Protein AF-A0A124IJ86-F1 (afdb_monomer_lite)

Secondary structure (DSSP, 8-state):
--PPP-PPPPPP---------------------------PPPPTTHHHHHHHHHHHHHHHHHHHHTT---TTHHHHHHHHHHHHH--SHHHHHHHHHHHHHHHHHHHHH-SS--HHHHHHHHHHHHHHHHHHHHHHHH--

Structure (mmCIF, N/CA/C/O backbone):
data_AF-A0A124IJ86-F1
#
_entry.id   AF-A0A124IJ86-F1
#
loop_
_atom_site.group_PDB
_atom_site.id
_atom_site.type_symbol
_atom_site.label_atom_id
_atom_site.label_alt_id
_atom_site.label_comp_id
_atom_site.label_asym_id
_atom_site.label_entity_id
_atom_site.label_seq_id
_atom_site.pdbx_PDB_ins_code
_atom_site.Cartn_x
_atom_site.Cartn_y
_atom_site.Cartn_z
_atom_site.occupancy
_atom_site.B_iso_or_equiv
_atom_site.auth_seq_id
_atom_site.auth_comp_id
_atom_site.auth_asym_id
_atom_site.auth_atom_id
_atom_site.pdbx_PDB_model_num
ATOM 1 N N . MET A 1 1 ? -14.442 18.252 -48.165 1.00 44.59 1 MET A N 1
ATOM 2 C CA . MET A 1 1 ? -15.344 18.463 -47.010 1.00 44.59 1 MET A CA 1
ATOM 3 C C . MET A 1 1 ? -14.560 19.148 -45.893 1.00 44.59 1 MET A C 1
ATOM 5 O O . MET A 1 1 ? -13.658 18.534 -45.343 1.00 44.59 1 MET A O 1
ATOM 9 N N . ARG A 1 2 ? -14.823 20.433 -45.617 1.00 52.22 2 ARG A N 1
ATOM 10 C CA . ARG A 1 2 ? -14.184 21.218 -44.542 1.00 52.22 2 ARG A CA 1
ATOM 11 C C . ARG A 1 2 ? -15.229 21.479 -43.456 1.00 52.22 2 ARG A C 1
ATOM 13 O O . ARG A 1 2 ? -16.298 21.991 -43.768 1.00 52.22 2 ARG A O 1
ATOM 20 N N . ARG A 1 3 ? -14.944 21.094 -42.209 1.00 62.62 3 ARG A N 1
ATOM 21 C CA . ARG A 1 3 ? -15.806 21.374 -41.049 1.00 62.62 3 ARG A CA 1
ATOM 22 C C . ARG A 1 3 ? -15.643 22.847 -40.635 1.00 62.62 3 ARG A C 1
ATOM 24 O O . ARG A 1 3 ? -14.496 23.279 -40.520 1.00 62.62 3 ARG A O 1
ATOM 31 N N . PRO A 1 4 ? -16.722 23.613 -40.404 1.00 54.94 4 PRO A N 1
ATOM 32 C CA . PRO A 1 4 ? -16.609 24.970 -39.883 1.00 54.94 4 PRO A CA 1
ATOM 33 C C . PRO A 1 4 ? -16.297 24.960 -38.378 1.00 54.94 4 PRO A C 1
ATOM 35 O O . PRO A 1 4 ? -16.721 24.069 -37.641 1.00 54.94 4 PRO A O 1
ATOM 38 N N . ALA A 1 5 ? -15.523 25.954 -37.941 1.00 61.12 5 ALA A N 1
ATOM 39 C CA . ALA A 1 5 ? -15.110 26.154 -36.557 1.00 61.12 5 ALA A CA 1
ATOM 40 C C . ALA A 1 5 ? -16.242 26.782 -35.725 1.00 61.12 5 ALA A C 1
ATOM 42 O O . ALA A 1 5 ? -16.812 27.799 -36.114 1.00 61.12 5 ALA A O 1
ATOM 43 N N . LEU A 1 6 ? -16.541 26.193 -34.564 1.00 62.97 6 LEU A N 1
ATOM 44 C CA . LEU A 1 6 ? -17.454 26.752 -33.564 1.00 62.97 6 LEU A CA 1
ATOM 45 C C . LEU A 1 6 ? -16.675 27.704 -32.646 1.00 62.97 6 LEU A C 1
ATOM 47 O O . LEU A 1 6 ? -15.787 27.273 -31.908 1.00 62.97 6 LEU A O 1
ATOM 51 N N . THR A 1 7 ? -17.000 28.994 -32.682 1.00 64.38 7 THR A N 1
ATOM 52 C CA . THR A 1 7 ? -16.469 30.003 -31.758 1.00 64.38 7 THR A CA 1
ATOM 53 C C . THR A 1 7 ? -17.340 30.077 -30.499 1.00 64.38 7 THR A C 1
ATOM 55 O O . THR A 1 7 ? -18.568 30.075 -30.564 1.00 64.38 7 THR A O 1
ATOM 58 N N . ARG A 1 8 ? -16.703 30.105 -29.322 1.00 64.75 8 ARG A N 1
ATOM 59 C CA . ARG A 1 8 ? -17.377 30.253 -28.019 1.00 64.75 8 ARG A CA 1
ATOM 60 C C . ARG A 1 8 ? -17.671 31.736 -27.730 1.00 64.75 8 ARG A C 1
ATOM 62 O O . ARG A 1 8 ? -16.764 32.549 -27.919 1.00 64.75 8 ARG A O 1
ATOM 69 N N . PRO A 1 9 ? -18.856 32.104 -27.210 1.00 57.62 9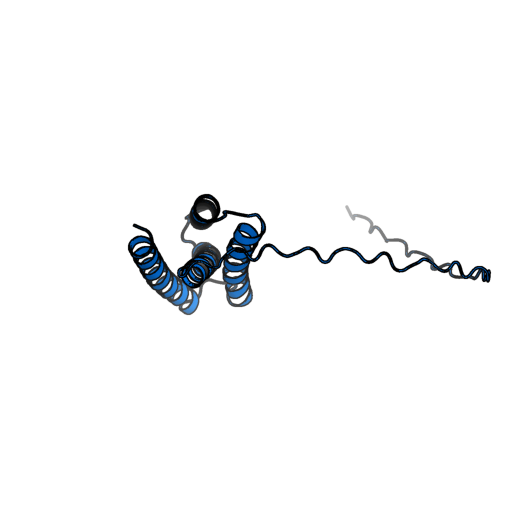 PRO A N 1
ATOM 70 C CA . PRO A 1 9 ? -19.112 33.465 -26.741 1.00 57.62 9 PRO A CA 1
ATOM 71 C C . PRO A 1 9 ? -18.495 33.719 -25.352 1.00 57.62 9 PRO A C 1
ATOM 73 O O . PRO A 1 9 ? -18.396 32.814 -24.522 1.00 57.62 9 PRO A O 1
ATOM 76 N N . LYS A 1 10 ? -18.071 34.967 -25.104 1.00 55.72 10 LYS A N 1
ATOM 77 C CA . LYS A 1 10 ? -17.565 35.462 -23.808 1.00 55.72 10 LYS A CA 1
ATOM 78 C C . LYS A 1 10 ? -18.733 35.902 -22.906 1.00 55.72 10 LYS A C 1
ATOM 80 O O . LYS A 1 10 ? -19.649 36.541 -23.423 1.00 55.72 10 LYS A O 1
ATOM 85 N N . PRO A 1 11 ? -18.701 35.657 -21.582 1.00 50.00 11 PRO A N 1
ATOM 86 C CA . PRO A 1 11 ? -19.677 36.237 -20.664 1.00 50.00 11 PRO A CA 1
ATOM 87 C C . PRO A 1 11 ? -19.349 37.711 -20.383 1.00 50.00 11 PRO A C 1
ATOM 89 O O . PRO A 1 11 ? -18.225 38.052 -20.014 1.00 50.00 11 PRO A O 1
ATOM 92 N N . ALA A 1 12 ? -20.343 38.579 -20.574 1.00 59.69 12 ALA A N 1
ATOM 93 C CA . ALA A 1 12 ? -20.269 40.001 -20.273 1.00 59.69 12 ALA A CA 1
ATOM 94 C C . ALA A 1 12 ? -20.392 40.238 -18.759 1.00 59.69 12 ALA A C 1
ATOM 96 O O . ALA A 1 12 ? -21.381 39.869 -18.124 1.00 59.69 12 ALA A O 1
ATOM 97 N N . SER A 1 13 ? -19.368 40.863 -18.186 1.00 54.66 13 SER A N 1
ATOM 98 C CA . SER A 1 13 ? -19.356 41.367 -16.817 1.00 54.66 13 SER A CA 1
ATOM 99 C C . SER A 1 13 ? -20.282 42.576 -16.706 1.00 54.66 13 SER A C 1
ATOM 101 O O . SER A 1 13 ? -20.005 43.618 -17.293 1.00 54.66 13 SER A O 1
ATOM 103 N N . THR A 1 14 ? -21.354 42.456 -15.924 1.00 50.41 14 THR A N 1
ATOM 104 C CA . THR A 1 14 ? -22.209 43.595 -15.567 1.00 50.41 14 THR A CA 1
ATOM 105 C C . THR A 1 14 ? -22.140 43.766 -14.059 1.00 50.41 14 THR A C 1
ATOM 107 O O . THR A 1 14 ? -22.805 43.062 -13.307 1.00 50.41 14 THR A O 1
ATOM 110 N N . ALA A 1 15 ? -21.265 44.661 -13.612 1.00 52.22 15 ALA A N 1
ATOM 111 C CA . ALA A 1 15 ? -21.178 45.085 -12.226 1.00 52.22 15 ALA A CA 1
ATOM 112 C C . ALA A 1 15 ? -21.570 46.561 -12.168 1.00 52.22 15 ALA A C 1
ATOM 114 O O . ALA A 1 15 ? -20.779 47.418 -12.554 1.00 52.22 15 ALA A O 1
ATOM 115 N N . LEU A 1 16 ? -22.776 46.867 -11.682 1.00 50.91 16 LEU A N 1
ATOM 116 C CA . LEU A 1 16 ? -23.077 48.207 -11.185 1.00 50.91 16 LEU A CA 1
ATOM 117 C C . LEU A 1 16 ? -24.168 48.194 -10.101 1.00 50.91 16 LEU A C 1
ATOM 119 O O . LEU A 1 16 ? -25.356 48.121 -10.380 1.00 50.91 16 LEU A O 1
ATOM 123 N N . ARG A 1 17 ? -23.670 48.265 -8.861 1.00 52.59 17 ARG A N 1
ATOM 124 C CA . ARG A 1 17 ? -24.149 49.010 -7.681 1.00 52.59 17 ARG A CA 1
ATOM 125 C C . ARG A 1 17 ? -25.647 49.001 -7.337 1.00 52.59 17 ARG A C 1
ATOM 127 O O . ARG A 1 17 ? -26.423 49.750 -7.912 1.00 52.59 17 ARG A O 1
ATOM 134 N N . LEU A 1 18 ? -25.958 48.392 -6.191 1.00 53.75 18 LEU A N 1
ATOM 135 C CA . LEU A 1 18 ? -26.870 48.993 -5.214 1.00 53.75 18 LEU A CA 1
ATOM 136 C C . LEU A 1 18 ? -26.268 48.885 -3.810 1.00 53.75 18 LEU A C 1
ATOM 138 O O . LEU A 1 18 ? -25.993 47.798 -3.311 1.00 53.75 18 LEU A O 1
ATOM 142 N N . ALA A 1 19 ? -26.049 50.046 -3.201 1.00 51.44 19 ALA A N 1
ATOM 143 C CA . ALA A 1 19 ? -25.808 50.193 -1.779 1.00 51.44 19 ALA A CA 1
ATOM 144 C C . ALA A 1 19 ? -27.165 50.336 -1.078 1.00 51.44 19 ALA A C 1
ATOM 146 O O . ALA A 1 19 ? -27.915 51.252 -1.401 1.00 51.44 19 ALA A O 1
ATOM 147 N N . CYS A 1 20 ? -27.444 49.476 -0.102 1.00 50.91 20 CYS A N 1
ATOM 148 C CA . CYS A 1 20 ? -28.434 49.727 0.941 1.00 50.91 20 CYS A CA 1
ATOM 149 C C . CYS A 1 20 ? -27.805 49.340 2.281 1.00 50.91 20 CYS A C 1
ATOM 151 O O . CYS A 1 20 ? -27.592 48.166 2.576 1.00 50.91 20 CYS A O 1
ATOM 153 N N . LEU A 1 21 ? -27.474 50.365 3.068 1.00 52.22 21 LEU A N 1
ATOM 154 C CA . LEU A 1 21 ? -27.342 50.269 4.516 1.00 52.22 21 LEU A CA 1
ATOM 155 C C . LEU A 1 21 ? -28.667 49.758 5.096 1.00 52.22 21 LEU A C 1
ATOM 157 O O . LEU A 1 21 ? -29.708 50.303 4.741 1.00 52.22 21 LEU A O 1
ATOM 161 N N . ALA A 1 22 ? -28.592 48.798 6.021 1.00 48.69 22 ALA A N 1
ATOM 162 C CA . ALA A 1 22 ? -29.317 48.755 7.299 1.00 48.69 22 ALA A CA 1
ATOM 163 C C . ALA A 1 22 ? -29.542 47.302 7.747 1.00 48.69 22 ALA A C 1
ATOM 165 O O . ALA A 1 22 ? -30.277 46.544 7.126 1.00 48.69 22 ALA A O 1
ATOM 166 N N . VAL A 1 23 ? -28.899 46.932 8.853 1.00 52.38 23 VAL A N 1
ATOM 167 C CA . VAL A 1 23 ? -29.516 46.605 10.151 1.00 52.38 23 VAL A CA 1
ATOM 168 C C . VAL A 1 23 ? -28.558 45.653 10.877 1.00 52.38 23 VAL A C 1
ATOM 170 O O . VAL A 1 23 ? -28.413 44.484 10.529 1.00 52.38 23 VAL A O 1
ATOM 173 N N . LEU A 1 24 ? -27.905 46.180 11.917 1.00 52.00 24 LEU A N 1
ATOM 174 C CA . LEU A 1 24 ? -27.342 45.383 13.002 1.00 52.00 24 LEU A CA 1
ATOM 175 C C . LEU A 1 24 ? -28.499 44.626 13.670 1.00 52.00 24 LEU A C 1
ATOM 177 O O . LEU A 1 24 ? -29.289 45.231 14.389 1.00 52.00 24 LEU A O 1
ATOM 181 N N . MET A 1 25 ? -28.585 43.315 13.456 1.00 53.19 25 MET A N 1
ATOM 182 C CA . MET A 1 25 ? -29.268 42.412 14.381 1.00 53.19 25 MET A CA 1
ATOM 183 C C . MET A 1 25 ? -28.195 41.599 15.094 1.00 53.19 25 MET A C 1
ATOM 185 O O . MET A 1 25 ? -27.519 40.763 14.497 1.00 53.19 25 MET A O 1
ATOM 189 N N . ALA A 1 26 ? -28.016 41.908 16.376 1.00 58.25 26 ALA A N 1
ATOM 190 C CA . ALA A 1 26 ? -27.184 41.162 17.299 1.00 58.25 26 ALA A CA 1
ATOM 191 C C . ALA A 1 26 ? -27.727 39.730 17.425 1.00 58.25 26 ALA A C 1
ATOM 193 O O . ALA A 1 26 ? -28.710 39.483 18.122 1.00 58.25 26 ALA A O 1
ATOM 194 N N . ALA A 1 27 ? -27.096 38.790 16.727 1.00 61.53 27 ALA A N 1
ATOM 195 C CA . ALA A 1 27 ? -27.304 37.370 16.958 1.00 61.53 27 ALA A CA 1
ATOM 196 C C . ALA A 1 27 ? -26.458 36.953 18.175 1.00 61.53 27 ALA A C 1
ATOM 198 O O . ALA A 1 27 ? -25.249 37.210 18.178 1.00 61.53 27 ALA A O 1
ATOM 199 N N . PRO A 1 28 ? -27.040 36.329 19.216 1.00 59.75 28 PRO A N 1
ATOM 200 C CA . PRO A 1 28 ? -26.243 35.740 20.282 1.00 59.75 28 PRO A CA 1
ATOM 201 C C . PRO A 1 28 ? -25.342 34.648 19.683 1.00 59.75 28 PRO A C 1
ATOM 203 O O . PRO A 1 28 ? -25.790 33.913 18.795 1.00 59.75 28 PRO A O 1
ATOM 206 N N . PRO A 1 29 ? -24.080 34.512 20.131 1.00 59.44 29 PRO A N 1
ATOM 207 C CA . PRO A 1 29 ? -23.239 33.413 19.693 1.00 59.44 29 PRO A CA 1
ATOM 208 C C . PRO A 1 29 ? -23.883 32.112 20.176 1.00 59.44 29 PRO A C 1
ATOM 210 O O . PRO A 1 29 ? -23.882 31.803 21.366 1.00 59.44 29 PRO A O 1
ATOM 213 N N . ALA A 1 30 ? -24.467 31.357 19.246 1.00 62.50 30 ALA A N 1
ATOM 214 C CA . ALA A 1 30 ? -24.843 29.978 19.488 1.00 62.50 30 ALA A CA 1
ATOM 215 C C . ALA A 1 30 ? -23.550 29.213 19.785 1.00 62.50 30 ALA A C 1
ATOM 217 O O . ALA A 1 30 ? -22.763 28.908 18.888 1.00 62.50 30 ALA A O 1
ATOM 218 N N . VAL A 1 31 ? -23.302 28.974 21.071 1.00 63.59 31 VAL A N 1
ATOM 219 C CA . VAL A 1 31 ? -22.208 28.137 21.548 1.00 63.59 31 VAL A CA 1
ATOM 220 C C . VAL A 1 31 ? -22.553 26.716 21.116 1.00 63.59 31 VAL A C 1
ATOM 222 O O . VAL A 1 31 ? -23.319 26.018 21.776 1.00 63.59 31 VAL A O 1
ATOM 225 N N . LEU A 1 32 ? -22.071 26.310 19.940 1.00 67.56 32 LEU A N 1
ATOM 226 C CA . LEU A 1 32 ? -22.157 24.921 19.513 1.00 67.56 32 LEU A CA 1
ATOM 227 C C . LEU A 1 32 ? -21.395 24.090 20.554 1.00 67.56 32 LEU A C 1
ATOM 229 O O . LEU A 1 32 ? -20.231 24.406 20.822 1.00 67.56 32 LEU A O 1
ATOM 233 N N . PRO A 1 33 ? -22.004 23.053 21.157 1.00 55.56 33 PRO A N 1
ATOM 234 C CA . PRO A 1 33 ? -21.251 22.146 22.001 1.00 55.56 33 PRO A CA 1
ATOM 235 C C . PRO A 1 33 ? -20.146 21.552 21.131 1.00 55.56 33 PRO A C 1
ATOM 237 O O . PRO A 1 33 ? -20.414 20.978 20.072 1.00 55.56 33 PRO A O 1
ATOM 240 N N . ALA A 1 34 ? -18.896 21.758 21.550 1.00 60.06 34 ALA A N 1
ATOM 241 C CA . ALA A 1 34 ? -17.747 21.117 20.942 1.00 60.06 34 ALA A CA 1
ATOM 242 C C . ALA A 1 34 ? -18.062 19.624 20.869 1.00 60.06 34 ALA A C 1
ATOM 244 O O . ALA A 1 34 ? -18.281 18.991 21.902 1.00 60.06 34 ALA A O 1
ATOM 245 N N . ALA A 1 35 ? -18.157 19.086 19.650 1.00 60.56 35 ALA A N 1
ATOM 246 C CA . ALA A 1 35 ? -18.279 17.658 19.450 1.00 60.56 35 ALA A CA 1
ATOM 247 C C . ALA A 1 35 ? -17.107 17.026 20.197 1.00 60.56 35 ALA A C 1
ATOM 249 O O . ALA A 1 35 ? -15.951 17.181 19.798 1.00 60.56 35 ALA A O 1
ATOM 250 N N . THR A 1 36 ? -17.401 16.375 21.319 1.00 52.09 36 THR A N 1
ATOM 251 C CA . THR A 1 36 ? -16.463 15.503 22.001 1.00 52.09 36 THR A CA 1
ATOM 252 C C . THR A 1 36 ? -16.118 14.435 20.983 1.00 52.09 36 THR A C 1
ATOM 254 O O . THR A 1 36 ? -16.875 13.496 20.746 1.00 52.09 36 THR A O 1
ATOM 257 N N . ALA A 1 37 ? -14.998 14.635 20.287 1.00 59.31 37 ALA A N 1
ATOM 258 C CA . ALA A 1 37 ? -14.396 13.601 19.483 1.00 59.31 37 ALA A CA 1
ATOM 259 C C . ALA A 1 37 ? -14.181 12.440 20.448 1.00 59.31 37 ALA A C 1
ATOM 261 O O . ALA A 1 37 ? -13.310 12.509 21.313 1.00 59.31 37 ALA A O 1
ATOM 262 N N . LEU A 1 38 ? -15.036 11.420 20.354 1.00 57.56 38 LEU A N 1
ATOM 263 C CA . LEU A 1 38 ? -14.815 10.125 20.974 1.00 57.56 38 LEU A CA 1
ATOM 264 C C . LEU A 1 38 ? -13.459 9.667 20.454 1.00 57.56 38 LEU A C 1
ATOM 266 O O . LEU A 1 38 ? -13.345 9.166 19.332 1.00 57.56 38 LEU A O 1
ATOM 270 N N . ALA A 1 39 ? -12.417 9.949 21.234 1.00 57.59 39 ALA A N 1
ATOM 271 C CA . ALA A 1 39 ? -11.072 9.509 20.969 1.00 57.59 39 ALA A CA 1
ATOM 272 C C . ALA A 1 39 ? -11.148 7.989 20.986 1.00 57.59 39 ALA A C 1
ATOM 274 O O . ALA A 1 39 ? -11.221 7.362 22.040 1.00 57.59 39 ALA A O 1
ATOM 275 N N . GLN A 1 40 ? -11.247 7.392 19.800 1.00 62.72 40 GLN A N 1
ATOM 276 C CA . GLN A 1 40 ? -11.143 5.953 19.689 1.00 62.72 40 GLN A CA 1
ATOM 277 C C . GLN A 1 40 ? -9.786 5.581 20.255 1.00 62.72 40 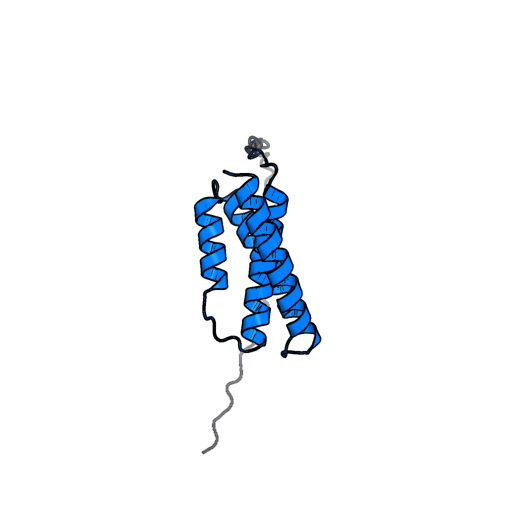GLN A C 1
ATOM 279 O O . GLN A 1 40 ? -8.776 6.063 19.734 1.00 62.72 40 GLN A O 1
ATOM 284 N N . ALA A 1 41 ? -9.786 4.757 21.302 1.00 67.12 41 ALA A N 1
ATOM 285 C CA . ALA A 1 41 ? -8.567 4.223 21.875 1.00 67.12 41 ALA A CA 1
ATOM 286 C C . ALA A 1 41 ? -7.704 3.661 20.738 1.00 67.12 41 ALA A C 1
ATOM 288 O O . ALA A 1 41 ? -8.147 2.807 19.964 1.00 67.12 41 ALA A O 1
ATOM 289 N N . THR A 1 42 ? -6.510 4.226 20.584 1.00 81.00 42 THR A N 1
ATOM 290 C CA . THR A 1 42 ? -5.517 3.747 19.628 1.00 81.00 42 THR A CA 1
ATOM 291 C C . THR A 1 42 ? -5.028 2.394 20.111 1.00 81.00 42 THR A C 1
ATOM 293 O O . THR A 1 42 ? -4.594 2.279 21.259 1.00 81.00 42 THR A O 1
ATOM 296 N N . LYS A 1 43 ? -5.105 1.371 19.261 1.00 88.25 43 LYS A N 1
ATOM 297 C CA . LYS A 1 43 ? -4.541 0.057 19.586 1.00 88.25 43 LYS A CA 1
ATOM 298 C C . LYS A 1 43 ? -3.022 0.107 19.411 1.00 88.25 43 LYS A C 1
ATOM 300 O O . LYS A 1 43 ? -2.524 0.873 18.586 1.00 88.25 43 LYS A O 1
ATOM 305 N N . ALA A 1 44 ? -2.291 -0.728 20.152 1.00 89.31 44 ALA A N 1
ATOM 306 C CA . ALA A 1 44 ? -0.826 -0.783 20.079 1.00 89.31 44 ALA A CA 1
ATOM 307 C C . ALA A 1 44 ? -0.314 -1.051 18.648 1.00 89.31 44 ALA A C 1
ATOM 309 O O . ALA A 1 44 ? 0.685 -0.474 18.229 1.00 89.31 44 ALA A O 1
ATOM 310 N N . TYR A 1 45 ? -1.064 -1.843 17.878 1.00 92.81 45 TYR A N 1
ATOM 311 C CA . TYR A 1 45 ? -0.736 -2.227 16.507 1.00 92.81 45 TYR A CA 1
ATOM 312 C C . TYR A 1 45 ? -1.216 -1.240 15.423 1.00 92.81 45 TYR A C 1
ATOM 314 O O . TYR A 1 45 ? -1.045 -1.485 14.227 1.00 92.81 45 TYR A O 1
ATOM 322 N N . ASP A 1 46 ? -1.830 -0.109 15.793 1.00 93.94 46 ASP A N 1
ATOM 323 C CA . ASP A 1 46 ? -2.416 0.822 14.815 1.00 93.94 46 ASP A CA 1
ATOM 324 C C . ASP A 1 46 ? -1.377 1.412 13.857 1.00 93.94 46 ASP A C 1
ATOM 326 O O . ASP A 1 46 ? -1.670 1.621 12.679 1.00 93.94 46 ASP A O 1
ATOM 330 N N . SER A 1 47 ? -0.159 1.671 14.338 1.00 95.56 47 SER A N 1
ATOM 331 C CA . SER A 1 47 ? 0.935 2.191 13.511 1.00 95.56 47 SER A CA 1
ATOM 332 C C . SER A 1 47 ? 1.340 1.196 12.421 1.00 95.56 47 SER A C 1
ATOM 334 O O . SER A 1 47 ? 1.487 1.579 11.260 1.00 95.56 47 SER A O 1
ATOM 336 N N . GLN A 1 48 ? 1.445 -0.084 12.775 1.00 97.19 48 GLN A N 1
ATOM 337 C CA . GLN A 1 48 ? 1.737 -1.179 11.853 1.00 97.19 48 GLN A CA 1
ATOM 338 C C . GLN A 1 48 ? 0.615 -1.357 10.834 1.00 97.19 48 GLN A C 1
ATOM 340 O O . GLN A 1 48 ? 0.880 -1.478 9.642 1.00 97.19 48 GLN A O 1
ATOM 345 N N . LEU A 1 49 ? -0.643 -1.290 11.272 1.00 96.94 49 LEU A N 1
ATOM 346 C CA . LEU A 1 49 ? -1.791 -1.420 10.380 1.00 96.94 49 LEU A CA 1
ATOM 347 C C . LEU A 1 49 ? -1.873 -0.273 9.361 1.00 96.94 49 LEU A C 1
ATOM 349 O O . LEU A 1 49 ? -2.177 -0.495 8.185 1.00 96.94 49 LEU A O 1
ATOM 353 N N . LEU A 1 50 ? -1.577 0.956 9.793 1.00 98.12 50 LEU A N 1
ATOM 354 C CA . LEU A 1 50 ? -1.461 2.098 8.890 1.00 98.12 50 LEU A CA 1
ATOM 355 C C . LEU A 1 50 ? -0.293 1.893 7.923 1.00 98.12 50 LEU A C 1
ATOM 357 O O . LEU A 1 50 ? -0.486 2.016 6.720 1.00 98.12 50 LEU A O 1
ATOM 361 N N . ARG A 1 51 ? 0.886 1.489 8.402 1.00 98.44 51 ARG A N 1
ATOM 362 C CA . ARG A 1 51 ? 2.029 1.232 7.519 1.00 98.44 51 ARG A CA 1
ATOM 363 C C . ARG A 1 51 ? 1.732 0.148 6.479 1.00 98.44 51 ARG A C 1
ATOM 365 O O . ARG A 1 51 ? 2.014 0.345 5.300 1.00 98.44 51 ARG A O 1
ATOM 372 N N . LEU A 1 52 ? 1.096 -0.950 6.881 1.00 98.62 52 LEU A N 1
ATOM 373 C CA . LEU A 1 52 ? 0.657 -2.001 5.963 1.00 98.62 52 LEU A CA 1
ATOM 374 C C . LEU A 1 52 ? -0.324 -1.458 4.917 1.00 98.62 52 LEU A C 1
ATOM 376 O O . LEU A 1 52 ? -0.191 -1.754 3.733 1.00 98.62 52 LEU A O 1
ATOM 380 N N . SER A 1 53 ? -1.275 -0.620 5.336 1.00 98.75 53 SER A N 1
ATOM 381 C CA . SER A 1 53 ? -2.234 0.018 4.427 1.00 98.75 53 SER A CA 1
ATOM 382 C C . SER A 1 53 ? -1.531 0.875 3.369 1.00 98.75 53 SER A C 1
ATOM 384 O O . SER A 1 53 ? -1.853 0.773 2.186 1.00 98.75 53 SER A O 1
ATOM 386 N N . GLU A 1 54 ? -0.544 1.681 3.772 1.00 98.94 54 GLU A N 1
ATOM 387 C CA . GLU A 1 54 ? 0.299 2.469 2.865 1.00 98.94 54 GLU A CA 1
ATOM 388 C C . GLU A 1 54 ? 1.043 1.581 1.859 1.00 98.94 54 GLU A C 1
ATOM 390 O O . GLU A 1 54 ? 1.005 1.842 0.653 1.00 98.94 54 GLU A O 1
ATOM 395 N N . ILE A 1 55 ? 1.672 0.506 2.345 1.00 98.88 55 ILE A N 1
ATOM 396 C CA . ILE A 1 55 ? 2.407 -0.463 1.526 1.00 98.88 55 ILE A CA 1
ATOM 397 C C . ILE A 1 55 ? 1.493 -1.083 0.471 1.00 98.88 55 ILE A C 1
ATOM 399 O O . ILE A 1 55 ? 1.860 -1.110 -0.702 1.00 98.88 55 ILE A O 1
ATOM 403 N N . LEU A 1 56 ? 0.284 -1.515 0.841 1.00 98.81 56 LEU A N 1
ATOM 404 C CA . LEU A 1 56 ? -0.677 -2.072 -0.116 1.00 98.81 56 LEU A CA 1
ATOM 405 C C . LEU A 1 56 ? -1.030 -1.072 -1.224 1.00 98.81 56 LEU A C 1
ATOM 407 O O . LEU A 1 56 ? -1.157 -1.460 -2.384 1.00 98.81 56 LEU A O 1
ATOM 411 N N . GLY A 1 57 ? -1.147 0.216 -0.895 1.00 98.75 57 GLY A N 1
ATOM 412 C CA . GLY A 1 57 ? -1.382 1.273 -1.879 1.00 98.75 57 GLY A CA 1
ATOM 413 C C . GLY A 1 57 ? -0.209 1.474 -2.836 1.00 98.75 57 GLY A C 1
ATOM 414 O O . GLY A 1 57 ? -0.408 1.577 -4.049 1.00 98.75 57 GLY A O 1
ATOM 415 N N . ALA A 1 58 ? 1.013 1.496 -2.301 1.00 98.81 58 ALA A N 1
ATOM 416 C CA . ALA A 1 58 ? 2.233 1.611 -3.095 1.00 98.81 58 ALA A CA 1
ATOM 417 C C . ALA A 1 58 ? 2.423 0.402 -4.025 1.00 98.81 58 ALA A C 1
ATOM 419 O O . ALA A 1 58 ? 2.678 0.568 -5.219 1.00 98.81 58 ALA A O 1
ATOM 420 N N . VAL A 1 59 ? 2.237 -0.811 -3.497 1.00 98.62 59 VAL A N 1
ATOM 421 C CA . VAL A 1 59 ? 2.327 -2.068 -4.249 1.00 98.62 59 VAL A CA 1
ATOM 422 C C . VAL A 1 59 ? 1.256 -2.131 -5.332 1.00 98.62 59 VAL A C 1
ATOM 424 O O . VAL A 1 59 ? 1.588 -2.476 -6.465 1.00 98.62 59 VAL A O 1
ATOM 427 N N . HIS A 1 60 ? 0.013 -1.739 -5.026 1.00 98.69 60 HIS A N 1
ATOM 428 C CA . HIS A 1 60 ? -1.064 -1.694 -6.014 1.00 98.69 60 HIS A CA 1
ATOM 429 C C . HIS A 1 60 ? -0.659 -0.876 -7.243 1.00 98.69 60 HIS A C 1
ATOM 431 O O . HIS A 1 60 ? -0.764 -1.367 -8.364 1.00 98.69 60 HIS A O 1
ATOM 437 N N . TYR A 1 61 ? -0.134 0.334 -7.027 1.00 98.69 61 TYR A N 1
ATOM 438 C CA . TYR A 1 61 ? 0.312 1.191 -8.120 1.00 98.69 61 TYR A CA 1
ATOM 439 C C . TYR A 1 61 ? 1.515 0.608 -8.873 1.00 98.69 61 TYR A C 1
ATOM 441 O O . TYR A 1 61 ? 1.510 0.512 -10.099 1.00 98.69 61 TYR A O 1
ATOM 449 N N . LEU A 1 62 ? 2.571 0.234 -8.145 1.00 98.69 62 LEU A N 1
ATOM 450 C CA . LEU A 1 62 ? 3.840 -0.165 -8.750 1.00 98.69 62 LEU A CA 1
ATOM 451 C C . LEU A 1 62 ? 3.740 -1.482 -9.525 1.00 98.69 62 LEU A C 1
ATOM 453 O O . LEU A 1 62 ? 4.349 -1.612 -10.586 1.00 98.69 62 LEU A O 1
ATOM 457 N N . ARG A 1 63 ? 2.983 -2.460 -9.017 1.00 98.31 63 ARG A N 1
ATOM 458 C CA . ARG A 1 63 ? 2.8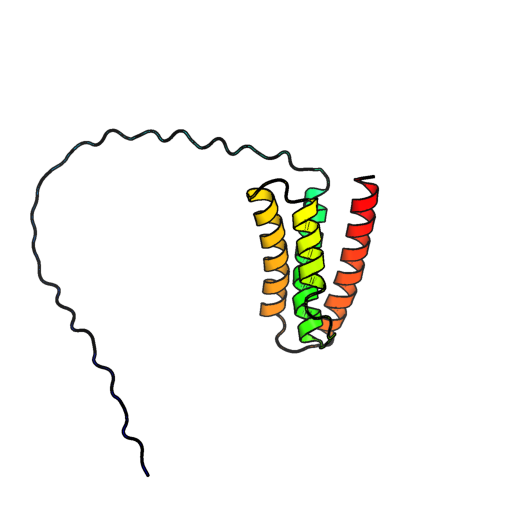15 -3.755 -9.690 1.00 98.31 63 ARG A CA 1
ATOM 459 C C . ARG A 1 63 ? 1.962 -3.636 -10.945 1.00 98.31 63 ARG A C 1
ATOM 461 O O . ARG A 1 63 ? 2.289 -4.272 -11.944 1.00 98.31 63 ARG A O 1
ATOM 468 N N . GLU A 1 64 ? 0.947 -2.773 -10.935 1.00 97.88 64 GLU A N 1
ATOM 469 C CA . GLU A 1 64 ? 0.200 -2.423 -12.146 1.00 97.88 64 GLU A CA 1
ATOM 470 C C . GLU A 1 64 ? 1.112 -1.734 -13.171 1.00 97.88 64 GLU A C 1
ATOM 472 O O . GLU A 1 64 ? 1.196 -2.180 -14.314 1.00 97.88 64 GLU A O 1
ATOM 477 N N . LEU A 1 65 ? 1.884 -0.726 -12.744 1.00 98.38 65 LEU A N 1
ATOM 478 C CA . LEU A 1 65 ? 2.841 -0.021 -13.602 1.00 98.38 65 LEU A CA 1
ATOM 479 C C . LEU A 1 65 ? 3.883 -0.962 -14.232 1.00 98.38 65 LEU A C 1
ATOM 481 O O . LEU A 1 65 ? 4.315 -0.745 -15.364 1.00 98.38 65 LEU A O 1
ATOM 485 N N . CYS A 1 66 ? 4.298 -1.995 -13.498 1.00 98.25 66 CYS A N 1
ATOM 486 C CA . CYS A 1 66 ? 5.262 -2.996 -13.944 1.00 98.25 66 CYS A CA 1
ATOM 487 C C . CYS A 1 66 ? 4.641 -4.224 -14.627 1.00 98.25 66 CYS A C 1
ATOM 489 O O . CYS A 1 66 ? 5.376 -5.157 -14.949 1.00 98.25 66 CYS A O 1
ATOM 491 N N . GLY A 1 67 ? 3.331 -4.222 -14.893 1.00 97.38 67 GLY A N 1
ATOM 492 C CA . GLY A 1 67 ? 2.672 -5.240 -15.713 1.00 97.38 67 GLY A CA 1
ATOM 493 C C . GLY A 1 67 ? 2.451 -6.587 -15.022 1.00 97.38 67 GLY A C 1
ATOM 494 O O . GLY A 1 67 ? 2.430 -7.610 -15.698 1.00 97.38 67 GLY 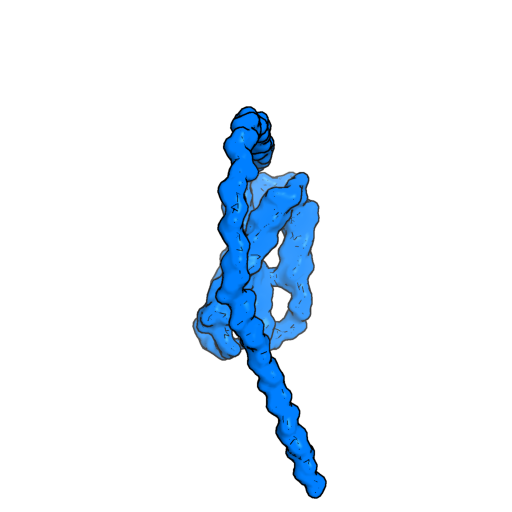A O 1
ATOM 495 N N . ALA A 1 68 ? 2.281 -6.614 -13.696 1.00 97.12 68 ALA A N 1
ATOM 496 C CA . ALA A 1 68 ? 2.097 -7.860 -12.944 1.00 97.12 68 ALA A CA 1
ATOM 497 C C . ALA A 1 68 ? 0.780 -8.604 -13.256 1.00 97.12 68 ALA A C 1
ATOM 499 O O . ALA A 1 68 ? 0.693 -9.802 -13.009 1.00 97.12 68 ALA A O 1
ATOM 500 N N . GLY A 1 69 ? -0.242 -7.921 -13.788 1.00 95.56 69 GLY A N 1
ATOM 501 C CA . GLY A 1 69 ? -1.484 -8.567 -14.242 1.00 95.56 69 GLY A CA 1
ATOM 502 C C . GLY A 1 69 ? -2.415 -9.070 -13.129 1.00 95.56 69 GLY A C 1
ATOM 503 O O . GLY A 1 69 ? -3.180 -10.000 -13.346 1.00 95.56 69 GLY A O 1
ATOM 504 N N . GLU A 1 70 ? -2.378 -8.462 -11.942 1.00 96.44 70 GLU A N 1
ATOM 505 C CA . GLU A 1 70 ? -3.083 -8.961 -10.741 1.00 96.44 70 GLU A CA 1
ATOM 506 C C . GLU A 1 70 ? -4.473 -8.344 -10.512 1.00 96.44 70 GLU A C 1
ATOM 508 O O . GLU A 1 70 ? -5.128 -8.613 -9.503 1.00 96.44 70 GLU A O 1
ATOM 513 N N . GLY A 1 71 ? -4.926 -7.473 -11.417 1.00 95.19 71 GLY A N 1
ATOM 514 C CA . GLY A 1 71 ? -6.228 -6.816 -11.320 1.00 95.19 71 GLY A CA 1
ATOM 515 C C . GLY A 1 71 ? -6.422 -6.062 -9.998 1.00 95.19 71 GLY A C 1
ATOM 516 O O . GLY A 1 71 ? -5.669 -5.144 -9.674 1.00 95.19 71 GLY A O 1
ATOM 517 N N . GLN A 1 72 ? -7.460 -6.434 -9.244 1.00 95.75 72 GLN A N 1
ATOM 518 C CA . GLN A 1 72 ? -7.872 -5.752 -8.009 1.00 95.75 72 GLN A CA 1
ATOM 519 C C . GLN A 1 72 ? -7.332 -6.389 -6.723 1.00 95.75 72 GLN A C 1
ATOM 521 O O . GLN A 1 72 ? -7.701 -5.931 -5.642 1.00 95.75 72 GLN A O 1
ATOM 526 N N . LEU A 1 73 ? -6.419 -7.365 -6.817 1.00 97.62 73 LEU A N 1
ATOM 527 C CA . LEU A 1 73 ? -5.879 -8.113 -5.674 1.00 97.62 73 LEU A CA 1
ATOM 528 C C . LEU A 1 73 ? -5.555 -7.212 -4.471 1.00 97.62 73 LEU A C 1
ATOM 530 O O . LEU A 1 73 ? -6.079 -7.394 -3.376 1.00 97.62 73 LEU A O 1
ATOM 534 N N . TRP A 1 74 ? -4.737 -6.181 -4.678 1.00 97.81 74 TRP A N 1
ATOM 535 C CA . TRP A 1 74 ? -4.287 -5.297 -3.599 1.00 97.81 74 TRP A CA 1
ATOM 536 C C . TRP A 1 74 ? -5.409 -4.429 -3.010 1.00 97.81 74 TRP A C 1
ATOM 538 O O . TRP A 1 74 ? -5.403 -4.138 -1.812 1.00 97.81 74 TRP A O 1
ATOM 548 N N . ARG A 1 75 ? -6.412 -4.051 -3.816 1.00 97.25 75 ARG A N 1
ATOM 549 C CA . ARG A 1 75 ? -7.607 -3.351 -3.314 1.00 97.25 75 ARG A CA 1
ATOM 550 C C . ARG A 1 75 ? -8.504 -4.276 -2.508 1.00 97.25 75 ARG A C 1
ATOM 552 O O . ARG A 1 75 ? -9.101 -3.835 -1.526 1.00 97.25 75 ARG A O 1
ATOM 559 N N . GLU A 1 76 ? -8.604 -5.538 -2.900 1.00 98.44 76 GLU A N 1
ATOM 560 C CA . GLU A 1 76 ? -9.364 -6.552 -2.172 1.00 98.44 76 GLU A CA 1
ATOM 561 C C . GLU A 1 76 ? -8.715 -6.861 -0.821 1.00 98.44 76 GLU A C 1
ATOM 563 O O . GLU A 1 76 ? -9.422 -6.887 0.190 1.00 98.44 76 GLU A O 1
ATOM 568 N N . GLN A 1 77 ? -7.380 -6.967 -0.769 1.00 98.00 77 GLN A N 1
ATOM 569 C CA . GLN A 1 77 ? -6.632 -7.084 0.489 1.00 98.00 77 GLN A CA 1
ATOM 570 C C . GLN A 1 77 ? -6.887 -5.882 1.405 1.00 98.00 77 GLN A C 1
ATOM 572 O O . GLN A 1 77 ? -7.280 -6.048 2.562 1.00 98.00 77 GLN A O 1
ATOM 577 N N . MET A 1 78 ? -6.779 -4.659 0.874 1.00 98.44 78 MET A N 1
ATOM 578 C CA . MET A 1 78 ? -7.090 -3.449 1.639 1.00 98.44 78 MET A CA 1
ATOM 579 C C . MET A 1 78 ? -8.549 -3.432 2.124 1.00 98.44 78 MET A C 1
ATOM 581 O O . MET A 1 78 ? -8.836 -3.053 3.259 1.00 98.44 78 MET A O 1
ATOM 585 N N . SER A 1 79 ? -9.486 -3.879 1.288 1.00 98.31 79 SER A N 1
ATOM 586 C CA . SER A 1 79 ? -10.900 -3.985 1.659 1.00 98.31 79 SER A CA 1
ATOM 587 C C . SER A 1 79 ? -11.119 -5.006 2.778 1.00 98.31 79 SER A C 1
ATOM 589 O O . SER A 1 79 ? -11.960 -4.778 3.646 1.00 98.31 79 SER A O 1
ATOM 591 N N . SER A 1 80 ? -10.352 -6.100 2.798 1.00 97.75 80 SER A N 1
ATOM 592 C CA . SER A 1 80 ? -10.352 -7.075 3.893 1.00 97.75 80 SER A CA 1
ATOM 593 C C . SER A 1 80 ? -9.891 -6.445 5.206 1.00 97.75 80 SER A C 1
ATOM 595 O O . SER A 1 80 ? -10.600 -6.536 6.208 1.00 97.75 80 SER A O 1
ATOM 597 N N . ILE A 1 81 ? -8.785 -5.693 5.175 1.00 96.88 81 ILE A N 1
ATOM 598 C CA . ILE A 1 81 ? -8.290 -4.939 6.336 1.00 96.88 81 ILE A CA 1
ATOM 599 C C . ILE A 1 81 ? -9.348 -3.954 6.843 1.00 96.88 81 ILE A C 1
ATOM 601 O O . ILE A 1 81 ? -9.634 -3.911 8.035 1.00 96.88 81 ILE A O 1
ATOM 605 N N . ILE A 1 82 ? -9.981 -3.180 5.957 1.00 97.81 82 ILE A N 1
ATOM 606 C CA . ILE A 1 82 ? -11.020 -2.214 6.347 1.00 97.81 82 ILE A CA 1
ATOM 607 C C . ILE A 1 82 ? -12.224 -2.914 6.987 1.00 97.81 82 ILE A C 1
ATOM 609 O O . ILE A 1 82 ? -12.792 -2.374 7.935 1.00 97.81 82 ILE A O 1
ATOM 613 N N . ARG A 1 83 ? -12.628 -4.092 6.497 1.00 97.19 83 ARG A N 1
ATOM 614 C CA . ARG A 1 83 ? -13.724 -4.863 7.105 1.00 97.19 83 ARG A CA 1
ATOM 615 C C . ARG A 1 83 ? -13.352 -5.397 8.486 1.00 97.19 83 ARG A C 1
ATOM 617 O O . ARG A 1 83 ? -14.172 -5.296 9.390 1.00 97.19 83 ARG A O 1
ATOM 624 N N . ALA A 1 84 ? -12.142 -5.929 8.642 1.00 95.00 84 ALA A N 1
ATOM 625 C CA . ALA A 1 84 ? -11.683 -6.512 9.901 1.00 95.00 84 ALA A CA 1
ATOM 626 C C . ALA A 1 84 ? -11.410 -5.446 10.976 1.00 95.00 84 ALA A C 1
ATOM 628 O O . ALA A 1 84 ? -11.799 -5.593 12.129 1.00 95.00 84 ALA A O 1
ATOM 629 N N . GLU A 1 85 ? -10.778 -4.337 10.592 1.00 94.31 85 GLU A N 1
ATOM 630 C CA . GLU A 1 85 ? -10.232 -3.359 11.537 1.00 94.31 85 GLU A CA 1
ATOM 631 C C . GLU A 1 85 ? -10.970 -2.021 11.552 1.00 94.31 85 GLU A C 1
ATOM 633 O O . GLU A 1 85 ? -10.753 -1.192 12.436 1.00 94.31 85 GLU A O 1
ATOM 638 N N . GLY A 1 86 ? -11.856 -1.768 10.593 1.00 92.81 86 GLY A N 1
ATOM 639 C CA . GLY A 1 86 ? -12.569 -0.506 10.419 1.00 92.81 86 GLY A CA 1
ATOM 640 C C . GLY A 1 86 ? -13.735 -0.282 11.382 1.00 92.81 86 GLY A C 1
ATOM 641 O O . GLY A 1 86 ? -14.839 0.036 10.931 1.00 92.81 86 GLY A O 1
ATOM 642 N N . SER A 1 87 ? -13.490 -0.384 12.692 1.00 92.50 87 SER A N 1
ATOM 643 C CA . SER A 1 87 ? -14.513 -0.320 13.753 1.00 92.50 87 SER A CA 1
ATOM 644 C C . SER A 1 87 ? -15.353 0.966 13.778 1.00 92.50 87 SER A C 1
ATOM 646 O O . SER A 1 87 ? -16.450 0.981 14.327 1.00 92.50 87 SER A O 1
ATOM 648 N N . SER A 1 88 ? -14.886 2.052 13.158 1.00 93.81 88 SER A N 1
ATOM 649 C CA . SER A 1 88 ? -15.667 3.279 12.956 1.00 93.81 88 SER A CA 1
ATOM 650 C C . SER A 1 88 ? -15.396 3.911 11.598 1.00 93.81 88 SER A C 1
ATOM 652 O O . SER A 1 88 ? -14.402 3.606 10.937 1.00 93.81 88 SER A O 1
ATOM 654 N N . ALA A 1 89 ? -16.237 4.876 11.218 1.00 95.12 89 ALA A N 1
ATOM 655 C CA . ALA A 1 89 ? -16.018 5.694 10.029 1.00 95.12 89 ALA A CA 1
ATOM 656 C C . ALA A 1 89 ? -14.654 6.403 10.047 1.00 95.12 89 ALA A C 1
ATOM 658 O O . ALA A 1 89 ? -13.949 6.394 9.041 1.00 95.12 89 ALA A O 1
ATOM 659 N N . LEU A 1 90 ? -14.244 6.947 11.198 1.00 94.25 90 LEU A N 1
ATOM 660 C CA . LEU A 1 90 ? -12.954 7.620 11.341 1.00 94.25 90 LEU A CA 1
ATOM 661 C C . LEU A 1 90 ? -11.779 6.646 11.178 1.00 94.25 90 LEU A C 1
ATOM 663 O O . LEU A 1 90 ? -10.781 6.977 10.539 1.00 94.25 90 LEU A O 1
ATOM 667 N N . ARG A 1 91 ? -11.879 5.432 11.731 1.00 95.19 91 ARG A N 1
ATOM 668 C CA . ARG A 1 91 ? -10.838 4.404 11.586 1.00 95.19 91 ARG A CA 1
ATOM 669 C C . ARG A 1 91 ? -10.734 3.916 10.141 1.00 95.19 91 ARG A C 1
ATOM 671 O O . ARG A 1 91 ? -9.633 3.891 9.600 1.00 95.19 91 ARG A O 1
ATOM 678 N N . ARG A 1 92 ? -11.870 3.656 9.480 1.00 97.44 92 ARG A N 1
ATOM 679 C CA . ARG A 1 92 ? -11.919 3.341 8.040 1.00 97.44 92 ARG A CA 1
ATOM 680 C C . ARG A 1 92 ? -11.282 4.446 7.201 1.00 97.44 92 ARG A C 1
ATOM 682 O O . ARG A 1 92 ? -10.442 4.160 6.357 1.00 97.44 92 ARG A O 1
ATOM 689 N N . ALA A 1 93 ? -11.619 5.707 7.471 1.00 97.50 93 ALA A N 1
ATOM 690 C CA . ALA A 1 93 ? -11.059 6.848 6.751 1.00 97.50 93 ALA A CA 1
ATOM 691 C C . ALA A 1 93 ? -9.533 6.953 6.907 1.00 97.50 93 ALA A C 1
ATOM 693 O O . ALA A 1 93 ? -8.846 7.243 5.930 1.00 97.50 93 ALA A O 1
ATOM 694 N N . ARG A 1 94 ? -8.989 6.684 8.102 1.00 97.38 94 ARG A N 1
ATOM 695 C CA . ARG A 1 94 ? -7.536 6.672 8.346 1.00 97.38 94 ARG A CA 1
ATOM 696 C C . ARG A 1 94 ? -6.822 5.575 7.552 1.00 97.38 94 ARG A C 1
ATOM 698 O O . ARG A 1 94 ? -5.841 5.874 6.876 1.00 97.38 94 ARG A O 1
ATOM 705 N N . LEU A 1 95 ? -7.351 4.352 7.572 1.00 98.38 95 LEU A N 1
ATOM 706 C CA . LEU A 1 95 ? -6.820 3.221 6.799 1.00 98.38 95 LEU A CA 1
ATOM 707 C C . LEU A 1 95 ? -6.845 3.513 5.290 1.00 98.38 95 LEU A C 1
ATOM 709 O O . LEU A 1 95 ? -5.819 3.434 4.616 1.00 98.38 95 LEU A O 1
ATOM 713 N N . THR A 1 96 ? -7.991 3.965 4.772 1.00 98.62 96 THR A N 1
ATOM 714 C CA . THR A 1 96 ? -8.143 4.360 3.363 1.00 98.62 96 THR A CA 1
ATOM 715 C C . THR A 1 96 ? -7.207 5.504 2.978 1.00 98.62 96 THR A C 1
ATOM 717 O O . THR A 1 96 ? -6.638 5.503 1.887 1.00 98.62 96 THR A O 1
ATOM 720 N N . ARG A 1 97 ? -7.026 6.499 3.856 1.00 98.62 97 ARG A N 1
ATOM 721 C CA . ARG A 1 97 ? -6.099 7.612 3.617 1.00 98.62 97 ARG A CA 1
ATOM 722 C C . ARG A 1 97 ? -4.670 7.113 3.461 1.00 98.62 97 ARG A C 1
ATOM 724 O O . ARG A 1 97 ? -3.992 7.563 2.546 1.00 98.62 97 ARG A O 1
ATOM 731 N N . SER A 1 98 ? -4.237 6.202 4.325 1.00 98.81 98 SER A N 1
ATOM 732 C CA . SER A 1 98 ? -2.887 5.649 4.282 1.00 98.81 98 SER A CA 1
ATOM 733 C C . SER A 1 98 ? -2.627 4.874 2.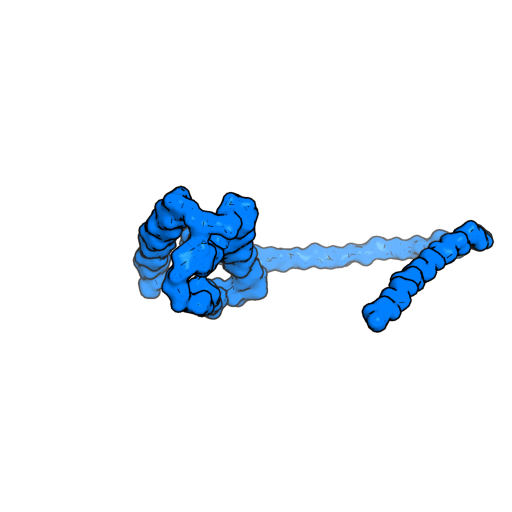984 1.00 98.81 98 SER A C 1
ATOM 735 O O . SER A 1 98 ? -1.662 5.174 2.284 1.00 98.81 98 SER A O 1
ATOM 737 N N . PHE A 1 99 ? -3.559 4.007 2.571 1.00 98.88 99 PHE A N 1
ATOM 738 C CA . PHE A 1 99 ? -3.513 3.351 1.257 1.00 98.88 99 PHE A CA 1
ATOM 739 C C . PHE A 1 99 ? -3.406 4.355 0.105 1.00 98.88 99 PHE A C 1
ATOM 741 O O . PHE A 1 99 ? -2.550 4.243 -0.774 1.00 98.88 99 PHE A O 1
ATOM 748 N N . ASN A 1 100 ? -4.260 5.379 0.113 1.00 98.69 100 ASN A N 1
ATOM 749 C CA . ASN A 1 100 ? -4.254 6.395 -0.932 1.00 98.69 100 ASN A CA 1
ATOM 75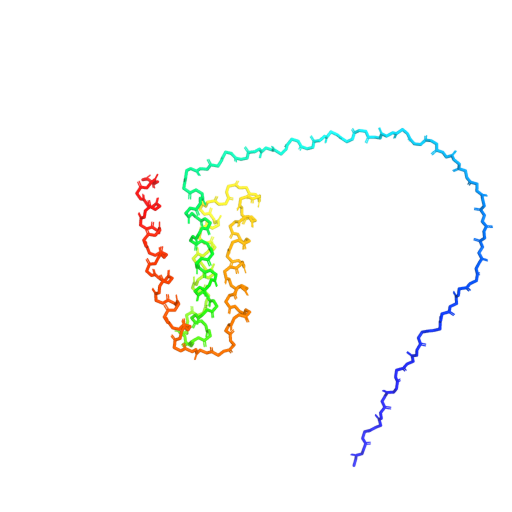0 C C . ASN A 1 100 ? -2.951 7.201 -0.959 1.00 98.69 100 ASN A C 1
ATOM 752 O O . ASN A 1 100 ? -2.539 7.618 -2.041 1.00 98.69 100 ASN A O 1
ATOM 756 N N . GLU A 1 101 ? -2.314 7.434 0.189 1.00 98.81 101 GLU A N 1
ATOM 757 C CA . GLU A 1 101 ? -1.022 8.118 0.237 1.00 98.81 101 GLU A CA 1
ATOM 758 C C . GLU A 1 101 ? 0.072 7.270 -0.408 1.00 98.81 101 GLU A C 1
ATOM 760 O O . GLU A 1 101 ? 0.763 7.770 -1.294 1.00 98.81 101 GLU A O 1
ATOM 765 N N . GLY A 1 102 ? 0.163 5.980 -0.068 1.00 98.56 102 GLY A N 1
ATOM 766 C CA . GLY A 1 102 ? 1.111 5.061 -0.702 1.00 98.56 102 GLY A CA 1
ATOM 767 C C . GLY A 1 102 ? 0.941 5.020 -2.222 1.00 98.56 102 GLY A C 1
ATOM 768 O O . GLY A 1 102 ? 1.898 5.235 -2.966 1.00 98.56 102 GLY A O 1
ATOM 769 N N . TYR A 1 103 ? -0.298 4.871 -2.700 1.00 98.75 103 TYR A N 1
ATOM 770 C CA . TYR A 1 103 ? -0.600 4.906 -4.134 1.00 98.75 103 TYR A CA 1
ATOM 771 C C . TYR A 1 103 ? -0.148 6.224 -4.783 1.00 98.75 103 TYR A C 1
ATOM 773 O O . TYR A 1 103 ? 0.572 6.227 -5.783 1.00 98.75 103 TYR A O 1
ATOM 781 N N . ARG A 1 104 ? -0.550 7.368 -4.208 1.00 98.69 104 ARG A N 1
ATOM 782 C CA . ARG A 1 104 ? -0.274 8.697 -4.778 1.00 98.69 104 ARG A CA 1
ATOM 783 C C . ARG A 1 104 ? 1.205 9.064 -4.721 1.00 98.69 104 ARG A C 1
ATOM 785 O O . ARG A 1 104 ? 1.678 9.761 -5.613 1.00 98.69 104 ARG A O 1
ATOM 792 N N . SER A 1 105 ? 1.924 8.636 -3.689 1.00 98.25 105 SER A N 1
ATOM 793 C CA . SER A 1 105 ? 3.356 8.892 -3.541 1.00 98.25 105 SER A CA 1
ATOM 794 C C . SER A 1 105 ? 4.130 8.277 -4.703 1.00 98.25 105 SER A C 1
ATOM 796 O O . SER A 1 105 ? 4.831 8.982 -5.433 1.00 98.25 105 SER A O 1
ATOM 798 N N . TYR A 1 106 ? 3.892 6.996 -4.978 1.00 98.31 106 TYR A N 1
ATOM 799 C CA . TYR A 1 106 ? 4.581 6.299 -6.059 1.00 98.31 106 TYR A CA 1
ATOM 800 C C . TYR A 1 106 ? 4.070 6.695 -7.443 1.00 98.31 106 TYR A C 1
ATOM 802 O O . TYR A 1 106 ? 4.869 6.763 -8.376 1.00 98.31 106 TYR A O 1
ATOM 810 N N . SER A 1 107 ? 2.795 7.080 -7.567 1.00 98.38 107 SER A N 1
ATOM 811 C CA . SER A 1 107 ? 2.259 7.603 -8.825 1.00 98.38 107 SER A CA 1
ATOM 812 C C . SER A 1 107 ? 2.785 8.983 -9.200 1.00 98.38 107 SER A C 1
ATOM 814 O O . SER A 1 107 ? 2.692 9.368 -10.366 1.00 98.38 107 SER A O 1
ATOM 816 N N . ARG A 1 108 ? 3.299 9.768 -8.246 1.00 98.25 108 ARG A N 1
ATOM 817 C CA . ARG A 1 108 ? 4.012 11.023 -8.535 1.00 98.25 108 ARG A CA 1
ATOM 818 C C . ARG A 1 108 ? 5.434 10.748 -9.021 1.00 98.25 108 ARG A C 1
ATOM 820 O O . ARG A 1 108 ? 5.867 11.402 -9.965 1.00 98.25 108 ARG A O 1
ATOM 827 N N . THR A 1 109 ? 6.108 9.773 -8.415 1.00 97.56 109 THR A N 1
ATOM 828 C CA . THR A 1 109 ? 7.527 9.463 -8.655 1.00 97.56 109 THR A CA 1
ATOM 829 C C . THR A 1 109 ? 7.770 8.660 -9.930 1.00 97.56 109 THR A C 1
ATOM 831 O O . THR A 1 109 ? 8.676 8.981 -10.695 1.00 97.56 109 THR A O 1
ATOM 834 N N . TYR A 1 110 ? 6.971 7.623 -10.182 1.00 98.12 110 TYR A N 1
ATOM 835 C CA . TYR A 1 110 ? 7.160 6.721 -11.315 1.00 98.12 110 TYR A CA 1
ATOM 836 C C . TYR A 1 110 ? 6.049 6.912 -12.344 1.00 98.12 110 TYR A C 1
ATOM 838 O O . TYR A 1 110 ? 4.888 7.070 -11.986 1.00 98.12 110 TYR A O 1
ATOM 846 N N . LYS A 1 111 ? 6.410 6.923 -13.631 1.00 98.19 111 LYS A N 1
ATOM 847 C CA . LYS A 1 111 ? 5.470 6.974 -14.774 1.00 98.19 111 LYS A CA 1
ATOM 848 C C . LYS A 1 111 ? 5.656 5.822 -15.757 1.00 98.19 111 LYS A C 1
ATOM 850 O O . LYS A 1 111 ? 4.781 5.563 -16.571 1.00 98.19 111 LYS A O 1
ATOM 855 N N . ILE A 1 112 ? 6.793 5.145 -15.658 1.00 98.31 112 ILE A N 1
ATOM 856 C CA . ILE A 1 112 ? 7.162 3.937 -16.389 1.00 98.31 112 ILE A CA 1
ATOM 857 C C . ILE A 1 112 ? 7.805 2.974 -15.392 1.00 98.31 112 ILE A C 1
ATOM 859 O O . ILE A 1 112 ? 8.360 3.415 -14.379 1.00 98.31 112 ILE A O 1
ATOM 863 N N . CYS A 1 113 ? 7.751 1.674 -15.666 1.00 98.56 113 CYS A N 1
ATOM 864 C CA . CYS A 1 113 ? 8.434 0.699 -14.826 1.00 98.56 113 CYS A CA 1
ATOM 865 C C . CYS A 1 113 ? 9.956 0.800 -15.024 1.00 98.56 113 CYS A C 1
ATOM 867 O O . CYS A 1 113 ? 10.481 0.458 -16.083 1.00 98.56 113 CYS A O 1
ATOM 869 N N . THR A 1 114 ? 10.666 1.268 -13.998 1.00 98.62 114 THR A N 1
ATOM 870 C CA . THR A 1 114 ? 12.135 1.331 -13.954 1.00 98.62 114 THR A CA 1
ATOM 871 C C . THR A 1 114 ? 12.705 0.199 -13.097 1.00 98.62 114 THR A C 1
ATOM 873 O O . THR A 1 114 ? 11.983 -0.450 -12.338 1.00 98.62 114 THR A O 1
ATOM 876 N N . ALA A 1 115 ? 14.023 -0.017 -13.151 1.00 98.50 115 ALA A N 1
ATOM 877 C CA . ALA A 1 115 ? 14.692 -0.947 -12.236 1.00 98.50 115 ALA A CA 1
ATOM 878 C C . ALA A 1 115 ? 14.454 -0.570 -10.761 1.00 98.50 115 ALA A C 1
ATOM 880 O O . ALA A 1 115 ? 14.118 -1.427 -9.950 1.00 98.50 115 ALA A O 1
ATOM 881 N N . SER A 1 116 ? 14.520 0.725 -10.429 1.00 98.50 116 SER A N 1
ATOM 882 C CA . SER A 1 116 ? 14.248 1.206 -9.071 1.00 98.50 116 SER A CA 1
ATOM 883 C C . SER A 1 116 ? 12.792 1.004 -8.637 1.00 98.50 116 SER A C 1
ATOM 885 O O . SER A 1 116 ? 12.557 0.725 -7.465 1.00 98.50 116 SER A O 1
ATOM 887 N N . ALA A 1 117 ? 11.824 1.072 -9.559 1.00 98.62 117 ALA A N 1
ATOM 888 C CA . ALA A 1 117 ? 10.428 0.741 -9.270 1.00 98.62 117 ALA A CA 1
ATOM 889 C C . ALA A 1 117 ? 10.263 -0.745 -8.906 1.00 98.62 117 ALA A C 1
ATOM 891 O O . ALA A 1 117 ? 9.587 -1.062 -7.930 1.00 98.62 117 ALA A O 1
ATOM 892 N N . LYS A 1 118 ? 10.928 -1.654 -9.635 1.00 98.50 118 LYS A N 1
ATOM 893 C CA . LYS A 1 118 ? 10.919 -3.096 -9.324 1.00 98.50 118 LYS A CA 1
ATOM 894 C C . LYS A 1 118 ? 11.533 -3.384 -7.954 1.00 98.50 118 LYS A C 1
ATOM 896 O O . LYS A 1 118 ? 10.915 -4.059 -7.139 1.00 98.50 118 LYS A O 1
ATOM 901 N N . THR A 1 119 ? 12.685 -2.783 -7.656 1.00 98.62 119 THR A N 1
ATOM 902 C CA . THR A 1 119 ? 13.306 -2.899 -6.329 1.00 98.62 119 THR A CA 1
ATOM 903 C C . THR A 1 119 ? 12.401 -2.350 -5.220 1.00 98.62 119 THR A C 1
ATOM 905 O O . THR A 1 119 ? 12.352 -2.916 -4.130 1.00 98.62 119 THR A O 1
ATOM 908 N N . ALA A 1 120 ? 11.661 -1.264 -5.470 1.00 98.38 120 ALA A N 1
ATOM 909 C CA . ALA A 1 120 ? 10.694 -0.747 -4.503 1.00 98.38 120 ALA A CA 1
ATOM 910 C C . ALA A 1 120 ? 9.563 -1.754 -4.232 1.00 98.38 120 ALA A C 1
ATOM 912 O O . ALA A 1 120 ? 9.223 -1.967 -3.071 1.00 98.38 120 ALA A O 1
ATOM 913 N N . VAL A 1 121 ? 9.034 -2.422 -5.267 1.00 98.50 121 VAL A N 1
ATOM 914 C CA . VAL A 1 121 ? 8.040 -3.502 -5.103 1.00 98.50 121 VAL A CA 1
ATOM 915 C C . VAL A 1 121 ? 8.576 -4.610 -4.198 1.00 98.50 121 VAL A C 1
ATOM 917 O O . VAL A 1 121 ? 7.907 -4.981 -3.240 1.00 98.50 121 VAL A O 1
ATOM 920 N N . GLU A 1 122 ? 9.775 -5.125 -4.469 1.00 98.50 122 GLU A N 1
ATOM 921 C CA . GLU A 1 122 ? 10.378 -6.222 -3.694 1.00 98.50 122 GLU A CA 1
ATOM 922 C C . GLU A 1 122 ? 10.566 -5.856 -2.216 1.00 98.50 122 GLU A C 1
ATOM 924 O O . GLU A 1 122 ? 10.222 -6.634 -1.320 1.00 98.50 122 GLU A O 1
ATOM 929 N N . ARG A 1 123 ? 11.050 -4.636 -1.953 1.00 98.62 123 ARG A N 1
ATOM 930 C CA . ARG A 1 123 ? 11.212 -4.116 -0.589 1.00 98.62 123 ARG A CA 1
ATOM 931 C C . ARG A 1 123 ? 9.874 -4.008 0.129 1.00 98.62 123 ARG A C 1
ATOM 933 O O . ARG A 1 123 ? 9.768 -4.428 1.275 1.00 98.62 123 ARG A O 1
ATOM 940 N N . PHE A 1 124 ? 8.852 -3.500 -0.552 1.00 98.69 124 PHE A N 1
ATOM 941 C CA . PHE A 1 124 ? 7.523 -3.364 0.027 1.00 98.69 124 PHE A CA 1
ATOM 942 C C . PHE A 1 124 ? 6.824 -4.684 0.293 1.00 98.69 124 PHE A C 1
ATOM 944 O O . PHE A 1 124 ? 6.151 -4.805 1.310 1.00 98.69 124 PHE A O 1
ATOM 951 N N . LEU A 1 125 ? 6.982 -5.677 -0.579 1.00 98.44 125 LEU A N 1
ATOM 952 C CA . LEU A 1 125 ? 6.433 -7.007 -0.332 1.00 98.44 125 LEU A CA 1
ATOM 953 C C . LEU A 1 125 ? 7.111 -7.664 0.873 1.00 98.44 125 LEU A C 1
ATOM 955 O O . LEU A 1 125 ? 6.425 -8.232 1.719 1.00 98.44 125 LEU A O 1
ATOM 959 N N . THR A 1 126 ? 8.433 -7.521 0.991 1.00 98.75 126 THR A N 1
ATOM 960 C CA . THR A 1 126 ? 9.187 -7.996 2.160 1.00 98.75 126 THR A CA 1
ATOM 961 C C . THR A 1 126 ? 8.712 -7.311 3.444 1.00 98.75 126 THR A C 1
ATOM 963 O O . THR A 1 126 ? 8.360 -7.982 4.411 1.00 98.75 126 THR A O 1
ATOM 966 N N . GLU A 1 127 ? 8.641 -5.977 3.447 1.00 98.69 127 GLU A N 1
ATOM 967 C CA . GLU A 1 127 ? 8.196 -5.199 4.610 1.00 98.69 127 GLU A CA 1
ATOM 968 C C . GLU A 1 127 ? 6.738 -5.512 4.980 1.00 98.69 127 GLU A C 1
ATOM 970 O O . GLU A 1 127 ? 6.428 -5.767 6.142 1.00 98.69 127 GLU A O 1
ATOM 975 N N . GLY A 1 128 ? 5.843 -5.539 3.990 1.00 98.31 128 GLY A N 1
ATOM 976 C CA . GLY A 1 128 ? 4.424 -5.819 4.188 1.00 98.31 128 GLY A CA 1
ATOM 977 C C . GLY A 1 128 ? 4.174 -7.215 4.753 1.00 98.31 128 GLY A C 1
ATOM 978 O O . GLY A 1 128 ? 3.338 -7.361 5.641 1.00 98.31 128 GLY A O 1
ATOM 979 N N . THR A 1 129 ? 4.934 -8.216 4.297 1.00 98.25 129 THR A N 1
ATOM 980 C CA . THR A 1 129 ? 4.872 -9.584 4.839 1.00 98.25 129 THR A CA 1
ATOM 981 C C . THR A 1 129 ? 5.291 -9.601 6.306 1.00 98.25 129 THR A C 1
ATOM 983 O O . THR A 1 129 ? 4.537 -10.088 7.143 1.00 98.25 129 THR A O 1
ATOM 986 N N . GLY A 1 130 ? 6.428 -8.981 6.643 1.00 98.31 130 GLY A N 1
ATOM 987 C CA . GLY A 1 130 ? 6.896 -8.912 8.031 1.00 98.31 130 GLY A CA 1
ATOM 988 C C . GLY A 1 130 ? 5.917 -8.189 8.962 1.00 98.31 130 GLY A C 1
ATOM 989 O O . GLY A 1 130 ? 5.685 -8.634 10.084 1.00 98.31 130 GLY A O 1
ATOM 990 N N . ILE A 1 131 ? 5.285 -7.107 8.493 1.00 97.88 131 ILE A N 1
ATOM 991 C CA . ILE A 1 131 ? 4.246 -6.417 9.267 1.00 97.88 131 ILE A CA 1
ATOM 992 C C . ILE A 1 131 ? 3.017 -7.311 9.457 1.00 97.88 131 ILE A C 1
ATOM 994 O O . ILE A 1 131 ? 2.489 -7.380 10.563 1.00 97.88 131 ILE A O 1
ATOM 998 N N . ALA A 1 132 ? 2.549 -7.988 8.407 1.00 96.19 132 ALA A N 1
ATOM 999 C CA . ALA A 1 132 ? 1.381 -8.861 8.496 1.00 96.19 132 ALA A CA 1
ATOM 1000 C C . ALA A 1 132 ? 1.604 -10.018 9.485 1.00 96.19 132 ALA A C 1
ATOM 1002 O O . ALA A 1 132 ? 0.733 -10.293 10.309 1.00 96.19 132 ALA A O 1
ATOM 1003 N N . GLU A 1 133 ? 2.778 -10.649 9.455 1.00 96.25 133 GLU A N 1
ATOM 1004 C CA . GLU A 1 133 ? 3.157 -11.699 10.407 1.00 96.25 133 GLU A CA 1
ATOM 1005 C C . GLU A 1 133 ? 3.188 -11.194 11.852 1.00 96.25 133 GLU A C 1
ATOM 1007 O O . GLU A 1 133 ? 2.727 -11.877 12.765 1.00 96.25 133 GLU A O 1
ATOM 1012 N N . GLU A 1 134 ? 3.715 -9.991 12.070 1.00 95.06 134 GLU A N 1
ATOM 1013 C CA . GLU A 1 134 ? 3.771 -9.389 13.399 1.00 95.06 134 GLU A CA 1
ATOM 1014 C C . GLU A 1 134 ? 2.374 -9.026 13.925 1.00 95.06 134 GLU A C 1
ATOM 1016 O O . GLU A 1 134 ? 2.062 -9.291 15.085 1.00 95.06 134 GLU A O 1
ATOM 1021 N N . LEU A 1 135 ? 1.493 -8.509 13.064 1.00 94.00 135 LEU A N 1
ATOM 1022 C CA . LEU A 1 135 ? 0.098 -8.230 13.418 1.00 94.00 135 LEU A CA 1
ATOM 1023 C C . LEU A 1 135 ? -0.649 -9.494 13.864 1.00 94.00 135 LEU A C 1
ATOM 1025 O O . LEU A 1 135 ? -1.414 -9.437 14.824 1.00 94.00 135 LEU A O 1
ATOM 1029 N N . ILE A 1 136 ? -0.404 -10.632 13.205 1.00 91.38 136 ILE A N 1
ATOM 1030 C CA . ILE A 1 136 ? -0.994 -11.924 13.590 1.00 91.38 136 ILE A CA 1
ATOM 1031 C C . ILE A 1 136 ? -0.531 -12.332 14.995 1.00 91.38 136 ILE A C 1
ATOM 1033 O O . ILE A 1 136 ? -1.340 -12.779 15.801 1.00 91.38 136 ILE A O 1
ATOM 1037 N N . LYS A 1 137 ? 0.750 -12.140 15.329 1.00 90.12 137 LYS A N 1
ATOM 1038 C CA . LYS A 1 137 ? 1.278 -12.471 16.666 1.00 90.12 137 LYS A CA 1
ATOM 1039 C C . LYS A 1 137 ? 0.694 -11.587 17.768 1.00 90.12 137 LYS A C 1
ATOM 1041 O O . LYS A 1 137 ? 0.499 -12.054 18.886 1.00 90.12 137 LYS A O 1
ATOM 1046 N N . GLN A 1 138 ? 0.442 -10.315 17.467 1.00 81.62 138 GLN A N 1
ATOM 1047 C CA . GLN A 1 138 ? -0.080 -9.342 18.433 1.00 81.62 138 GLN A CA 1
ATOM 1048 C C . GLN A 1 138 ? -1.595 -9.442 18.652 1.00 81.62 138 GLN A C 1
ATOM 1050 O O . GLN A 1 138 ? -2.111 -8.866 19.611 1.00 81.62 138 GLN A O 1
ATOM 1055 N N . ASN A 1 139 ? -2.305 -10.152 17.777 1.00 66.94 139 ASN A N 1
ATOM 1056 C CA . ASN A 1 139 ? -3.750 -10.330 17.833 1.00 66.94 139 ASN A CA 1
ATOM 1057 C C . ASN A 1 139 ? -4.113 -11.814 17.601 1.00 66.94 139 ASN A C 1
ATOM 1059 O O . ASN A 1 139 ? -4.606 -12.136 16.514 1.00 66.94 139 ASN A O 1
ATOM 1063 N N . PRO A 1 140 ? -3.814 -12.695 18.581 1.00 53.16 140 PRO A N 1
ATOM 1064 C CA . PRO A 1 140 ? -4.046 -14.137 18.481 1.00 53.16 140 PRO A CA 1
ATOM 1065 C C . PRO A 1 140 ? -5.529 -14.513 18.370 1.00 53.16 140 PRO A C 1
ATOM 1067 O O . PRO A 1 140 ? -6.387 -13.762 18.894 1.00 53.16 140 PRO A O 1
#

pLDDT: mean 84.63, std 18.83, range [44.59, 98.94]

Radius of gyration: 25.63 Å; chains: 1; bounding box: 44×64×69 Å

Foldseek 3Di:
DDDDDDDDDDDDDDDDDDDDDDDDDDDDPPPDPDPPPPPDPQDPLLVLLLLLLLLLLLLVQLCVLVPVPPPCVSVVVLVVSCVVPVPDPVSSVSSNVSSPCSNVVNVVVDDHRDPVSVVSNVVSVVSSVVSVVVVVVVPD

Sequence (140 aa):
MRRPALTRPKPASTALRLACLAVLMAAPPAVLPAATALAQATKAYDSQLLRLSEILGAVHYLRELCGAGEGQLWREQMSSIIRAEGSSALRRARLTRSFNEGYRSYSRTYKICTASAKTAVERFLTEGTGIAEELIKQNP